Protein AF-A0A517P6G3-F1 (afdb_monomer)

Secondary structure (DSSP, 8-state):
----HHHHHHHTS-HHHHHHHHHHHHHHHHHHTTS-HHHHHHHHHHHHHPPPHHHHHHHHHHHHHHHHHHHHHHT-GGGGHHHHHHHHHHHHHHHH---HHHHHHHHTTPPPHHHHHHHHHHHHHHTTTTTTSPPP--SHHHHHHHHHHTT-

Sequence (152 aa):
MIPDSSVRVPQHTAEHVNARIAGEAGERVARLAMASPAVIDRRLDELDAEWDVERVLEANASTLALAGVVLGATVDKRWLFLPGAVTVFLLQHA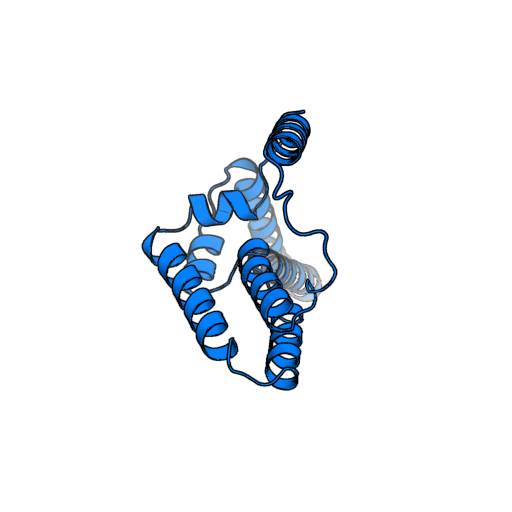VQGWRPPVTVLRRLGVRTVAEIDRERYALKALRGHFRGLPQAPTSPAARQAFAAAAQG

Solvent-accessible surface area (backbone atoms only — not comparable to full-atom values): 8665 Å² total; per-residue (Å²): 130,83,76,59,63,66,57,53,52,59,74,71,38,59,64,69,52,54,51,48,57,51,46,56,48,50,52,52,52,61,66,50,65,81,50,56,63,70,59,53,50,54,50,48,54,51,59,72,70,53,69,30,48,62,60,55,49,51,53,50,52,50,50,51,25,51,52,18,46,53,39,21,75,74,74,42,66,73,34,41,52,48,30,50,51,51,50,53,49,52,51,49,34,72,74,66,71,63,54,73,68,55,47,51,42,39,71,74,64,43,40,42,60,58,58,53,46,53,49,49,50,52,49,42,49,68,69,45,77,56,78,79,56,85,70,77,56,85,47,72,68,49,42,51,52,52,58,55,65,75,74,114

Mean predicted aligned error: 9.54 Å

Structure (mmCIF, N/CA/C/O backbone):
data_AF-A0A517P6G3-F1
#
_entry.id   AF-A0A517P6G3-F1
#
loop_
_atom_site.group_PDB
_atom_site.id
_atom_site.type_symbol
_atom_site.label_atom_id
_atom_site.label_alt_id
_atom_site.label_comp_id
_atom_site.label_asym_id
_atom_site.label_entity_id
_atom_site.label_seq_id
_atom_site.pdbx_PDB_ins_code
_atom_site.Cartn_x
_atom_site.Cartn_y
_atom_site.Cartn_z
_atom_site.occupancy
_atom_site.B_iso_or_equiv
_atom_site.auth_seq_id
_atom_site.auth_comp_id
_atom_site.auth_asym_id
_atom_site.auth_atom_id
_atom_site.pdbx_PDB_model_num
ATOM 1 N N . MET A 1 1 ? 5.112 20.380 8.641 1.00 47.88 1 MET A N 1
ATOM 2 C CA . MET A 1 1 ? 4.654 19.472 7.569 1.00 47.88 1 MET A CA 1
ATOM 3 C C . MET A 1 1 ? 5.058 18.063 7.965 1.00 47.88 1 MET A C 1
ATOM 5 O O . MET A 1 1 ? 6.244 17.837 8.171 1.00 47.88 1 MET A O 1
ATOM 9 N N . ILE A 1 2 ? 4.105 17.154 8.187 1.00 51.34 2 ILE A N 1
ATOM 10 C CA . ILE A 1 2 ? 4.440 15.738 8.401 1.00 51.34 2 ILE A CA 1
ATOM 11 C C . ILE A 1 2 ? 4.938 15.225 7.030 1.00 51.34 2 ILE A C 1
ATOM 13 O O . ILE A 1 2 ? 4.294 15.575 6.044 1.00 51.34 2 ILE A O 1
ATOM 17 N N . PRO A 1 3 ? 6.080 14.510 6.918 1.00 57.00 3 PRO A N 1
ATOM 18 C CA . PRO A 1 3 ? 6.644 14.123 5.614 1.00 57.00 3 PRO A CA 1
ATOM 19 C C . PRO A 1 3 ? 5.669 13.314 4.728 1.00 57.00 3 PRO A C 1
ATOM 21 O O . PRO A 1 3 ? 4.556 12.999 5.135 1.00 57.00 3 PRO A O 1
ATOM 24 N N . ASP A 1 4 ? 6.053 12.909 3.526 1.00 72.06 4 ASP A N 1
ATOM 25 C CA . ASP A 1 4 ? 5.222 11.944 2.799 1.00 72.06 4 ASP A CA 1
ATOM 26 C C . ASP A 1 4 ? 5.358 10.542 3.428 1.00 72.06 4 ASP A C 1
ATOM 28 O O . ASP A 1 4 ? 6.407 10.172 3.980 1.00 72.06 4 ASP A O 1
ATOM 32 N N . SER A 1 5 ? 4.290 9.754 3.404 1.00 69.75 5 SER A N 1
ATOM 33 C CA . SER A 1 5 ? 4.307 8.389 3.924 1.00 69.75 5 SER A CA 1
ATOM 34 C C . SER A 1 5 ? 5.279 7.487 3.168 1.00 69.75 5 SER A C 1
ATOM 36 O O . SER A 1 5 ? 5.907 6.622 3.789 1.00 69.75 5 SER A O 1
ATOM 38 N N . SER A 1 6 ? 5.491 7.757 1.877 1.00 72.88 6 SER A N 1
ATOM 39 C CA . SER A 1 6 ? 6.497 7.108 1.038 1.00 72.88 6 SER A CA 1
ATOM 40 C C . SE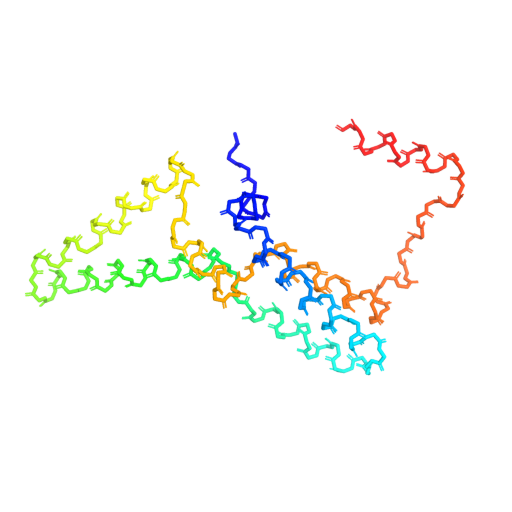R A 1 6 ? 7.916 7.240 1.579 1.00 72.88 6 SER A C 1
ATOM 42 O O . SER A 1 6 ? 8.739 6.362 1.332 1.00 72.88 6 SER A O 1
ATOM 44 N N . VAL A 1 7 ? 8.198 8.294 2.352 1.00 75.62 7 VAL A N 1
ATOM 45 C CA . VAL A 1 7 ? 9.505 8.538 2.971 1.00 75.62 7 VAL A CA 1
ATOM 46 C C . VAL A 1 7 ? 9.549 7.943 4.374 1.00 75.62 7 VAL A C 1
ATOM 48 O O . VAL A 1 7 ? 10.485 7.223 4.725 1.00 75.62 7 VAL A O 1
ATOM 51 N N . ARG A 1 8 ? 8.510 8.180 5.183 1.00 77.75 8 ARG A N 1
ATOM 52 C CA . ARG A 1 8 ? 8.506 7.724 6.581 1.00 77.75 8 ARG A CA 1
ATOM 53 C C . ARG A 1 8 ? 8.353 6.215 6.738 1.00 77.75 8 ARG A C 1
ATOM 55 O O . ARG A 1 8 ? 8.845 5.661 7.715 1.00 77.75 8 ARG A O 1
ATOM 62 N N . VAL A 1 9 ? 7.584 5.543 5.874 1.00 81.88 9 VAL A N 1
ATOM 63 C CA . VAL A 1 9 ? 7.332 4.096 6.024 1.00 81.88 9 VAL A CA 1
ATOM 64 C C . VAL A 1 9 ? 8.631 3.300 5.860 1.00 81.88 9 VAL A C 1
ATOM 66 O O . VAL A 1 9 ? 8.934 2.509 6.758 1.00 81.88 9 VAL A O 1
ATOM 69 N N . PRO A 1 10 ? 9.440 3.518 4.805 1.00 81.31 10 PRO A N 1
ATOM 70 C CA . PRO A 1 10 ? 10.731 2.850 4.685 1.00 81.31 10 PRO A CA 1
ATOM 71 C C . PRO A 1 10 ? 11.683 3.169 5.843 1.00 81.31 10 PRO A C 1
ATOM 73 O O . PRO A 1 10 ? 12.309 2.248 6.357 1.00 81.31 10 PRO A O 1
ATOM 76 N N . GLN A 1 11 ? 11.736 4.423 6.316 1.00 83.50 11 GLN A N 1
ATOM 77 C CA . GLN A 1 11 ? 12.612 4.847 7.426 1.00 83.50 11 GLN A CA 1
ATOM 78 C C . GLN A 1 11 ? 12.360 4.099 8.745 1.00 83.50 11 GLN A C 1
ATOM 80 O O . GLN A 1 11 ? 13.282 3.910 9.532 1.00 83.50 11 GLN A O 1
ATOM 85 N N . HIS A 1 12 ? 11.122 3.660 8.985 1.00 78.94 12 HIS A N 1
ATOM 86 C CA . HIS A 1 12 ? 10.740 2.902 10.182 1.00 78.94 12 HIS A CA 1
ATOM 87 C C . HIS A 1 12 ? 10.512 1.407 9.916 1.00 78.94 12 HIS A C 1
ATOM 89 O O . HIS A 1 12 ? 10.022 0.682 10.784 1.00 78.94 12 HIS A O 1
ATOM 95 N N . THR A 1 13 ? 10.855 0.930 8.721 1.00 83.88 13 THR A N 1
ATOM 96 C CA . THR A 1 13 ? 10.834 -0.490 8.369 1.00 83.88 13 THR A CA 1
ATOM 97 C C . THR A 1 13 ? 12.248 -1.052 8.502 1.00 83.88 13 THR A C 1
ATOM 99 O O . THR A 1 13 ? 13.216 -0.392 8.136 1.00 83.88 13 THR A O 1
ATOM 102 N N . ALA A 1 14 ? 12.386 -2.275 9.021 1.00 88.06 14 ALA A N 1
ATOM 103 C CA . ALA A 1 14 ? 13.694 -2.918 9.135 1.00 88.06 14 ALA A CA 1
ATOM 104 C C . ALA A 1 14 ? 14.372 -3.034 7.758 1.00 88.06 14 ALA A C 1
ATOM 106 O O . ALA A 1 14 ? 13.729 -3.414 6.778 1.00 88.06 14 ALA A O 1
ATOM 107 N N . GLU A 1 15 ? 15.673 -2.747 7.695 1.00 89.56 15 GLU A N 1
ATOM 108 C CA . GLU A 1 15 ? 16.413 -2.627 6.433 1.00 89.56 15 GLU A CA 1
ATOM 109 C C . GLU A 1 15 ? 16.298 -3.875 5.549 1.00 89.56 15 GLU A C 1
ATOM 111 O O . GLU A 1 15 ? 16.007 -3.757 4.363 1.00 89.56 15 GLU A O 1
ATOM 116 N N . HIS A 1 16 ? 16.394 -5.073 6.132 1.00 90.94 16 HIS A N 1
ATOM 117 C CA . HIS A 1 16 ? 16.231 -6.331 5.394 1.00 90.94 16 HIS A CA 1
ATOM 118 C C . HIS A 1 16 ? 14.845 -6.481 4.740 1.00 90.94 16 HIS A C 1
ATOM 120 O O . HIS A 1 16 ? 14.731 -7.080 3.674 1.00 90.94 16 HIS A O 1
ATOM 126 N N . VAL A 1 17 ? 13.784 -5.928 5.342 1.00 92.06 17 VAL A N 1
ATOM 127 C CA . VAL A 1 17 ? 12.432 -5.949 4.759 1.00 92.06 17 VAL A CA 1
ATOM 128 C C . VAL A 1 17 ? 12.366 -4.998 3.568 1.00 92.06 17 VAL A C 1
ATOM 130 O O . VAL A 1 17 ? 11.849 -5.382 2.522 1.00 92.06 17 VAL A O 1
ATOM 133 N N . ASN A 1 18 ? 12.925 -3.790 3.702 1.00 91.94 18 ASN A N 1
ATOM 134 C CA . ASN A 1 18 ? 13.014 -2.834 2.595 1.00 91.94 18 ASN A CA 1
ATOM 135 C C . ASN A 1 18 ? 13.837 -3.407 1.433 1.00 91.94 18 ASN A C 1
ATOM 137 O O . ASN A 1 18 ? 13.401 -3.350 0.285 1.00 91.94 18 ASN A O 1
ATOM 141 N N . ALA A 1 19 ? 14.994 -4.001 1.735 1.00 92.19 19 ALA A N 1
ATOM 142 C CA . ALA A 1 19 ? 15.877 -4.616 0.752 1.00 92.19 19 ALA A CA 1
ATOM 143 C C . ALA A 1 19 ? 15.191 -5.775 0.021 1.00 92.19 19 ALA A C 1
ATOM 145 O O . ALA A 1 19 ? 15.267 -5.851 -1.201 1.00 92.19 19 ALA A O 1
ATOM 146 N N . ARG A 1 20 ? 14.458 -6.630 0.745 1.00 95.44 20 ARG A N 1
ATOM 147 C CA . ARG A 1 20 ? 13.667 -7.711 0.147 1.00 95.44 20 ARG A CA 1
ATOM 148 C C . ARG A 1 20 ? 12.602 -7.172 -0.811 1.00 95.44 20 ARG A C 1
ATOM 150 O O . ARG A 1 20 ? 12.566 -7.596 -1.958 1.00 95.44 20 ARG A O 1
ATOM 157 N N . ILE A 1 21 ? 11.783 -6.210 -0.374 1.00 93.88 21 ILE A N 1
ATOM 158 C CA . ILE A 1 21 ? 10.726 -5.612 -1.215 1.00 93.88 21 ILE A CA 1
ATOM 159 C C . ILE A 1 21 ? 11.328 -4.993 -2.486 1.00 93.88 21 ILE A C 1
ATOM 161 O O . ILE A 1 21 ? 10.811 -5.195 -3.588 1.00 93.88 21 ILE A O 1
ATOM 165 N N . ALA A 1 22 ? 12.431 -4.255 -2.341 1.00 93.25 22 ALA A N 1
ATOM 166 C CA . ALA A 1 22 ? 13.125 -3.635 -3.463 1.00 93.25 22 ALA A CA 1
ATOM 167 C C . ALA A 1 22 ? 13.749 -4.674 -4.409 1.00 93.25 22 ALA A C 1
ATOM 169 O O . ALA A 1 22 ? 13.628 -4.534 -5.626 1.00 93.25 22 ALA A O 1
ATOM 170 N N . GLY A 1 23 ? 14.374 -5.721 -3.864 1.00 94.38 23 GLY A N 1
ATOM 171 C CA . GLY A 1 23 ? 14.972 -6.817 -4.624 1.00 94.38 23 GLY A CA 1
ATOM 172 C C . GLY A 1 23 ? 13.935 -7.570 -5.449 1.00 94.38 23 GLY A C 1
ATOM 173 O O . GLY A 1 23 ? 14.088 -7.692 -6.660 1.00 94.38 23 GLY A O 1
ATOM 174 N N . GLU A 1 24 ? 12.822 -7.968 -4.833 1.00 95.12 24 GLU A N 1
ATOM 175 C CA . GLU A 1 24 ? 11.723 -8.647 -5.524 1.00 95.12 24 GLU A CA 1
ATOM 176 C C . GLU A 1 24 ? 11.133 -7.796 -6.663 1.00 95.12 24 GLU A C 1
ATOM 178 O O . GLU A 1 24 ? 10.803 -8.318 -7.731 1.00 95.12 24 GLU A O 1
ATOM 183 N N . ALA A 1 25 ? 11.007 -6.479 -6.457 1.00 93.69 25 ALA A N 1
ATOM 184 C CA . ALA A 1 25 ? 10.563 -5.555 -7.499 1.00 93.69 25 ALA A CA 1
ATOM 185 C C . ALA A 1 25 ? 11.581 -5.461 -8.644 1.00 93.69 25 ALA A C 1
ATOM 187 O O . ALA A 1 25 ? 11.202 -5.538 -9.812 1.00 93.69 25 ALA A O 1
ATOM 188 N N . GLY A 1 26 ? 12.873 -5.359 -8.320 1.00 94.88 26 GLY A N 1
ATOM 189 C CA . GLY A 1 26 ? 13.954 -5.350 -9.304 1.00 94.88 26 GLY A CA 1
ATOM 190 C C . GLY A 1 26 ? 13.999 -6.630 -10.137 1.00 94.88 26 GLY A C 1
ATOM 191 O O . GLY A 1 26 ? 14.074 -6.567 -11.362 1.00 94.88 26 GLY A O 1
ATOM 192 N N . GLU A 1 27 ? 13.867 -7.793 -9.501 1.00 95.25 27 GLU A N 1
ATOM 193 C CA . GLU A 1 27 ? 13.811 -9.081 -10.192 1.00 95.25 27 GLU A CA 1
ATOM 194 C C . GLU A 1 27 ? 12.589 -9.200 -11.110 1.00 95.25 27 GLU A C 1
ATOM 196 O O . GLU A 1 27 ? 12.709 -9.703 -12.229 1.00 95.25 27 GLU A O 1
ATOM 201 N N . ARG A 1 28 ? 11.410 -8.725 -10.676 1.00 94.81 28 ARG A N 1
ATOM 202 C CA . ARG A 1 28 ? 10.209 -8.678 -11.529 1.00 94.81 28 ARG A CA 1
ATOM 203 C C . ARG A 1 28 ? 10.448 -7.829 -12.774 1.00 94.81 28 ARG A C 1
ATOM 205 O O . ARG A 1 28 ? 10.171 -8.295 -13.877 1.00 94.81 28 ARG A O 1
ATOM 212 N N . VAL A 1 29 ? 10.994 -6.624 -12.607 1.00 95.12 29 VAL A N 1
ATOM 213 C CA . VAL A 1 29 ? 11.325 -5.727 -13.726 1.00 95.12 29 VAL A CA 1
ATOM 214 C C . VAL A 1 29 ? 12.345 -6.379 -14.660 1.00 95.12 29 VAL A C 1
ATOM 216 O O .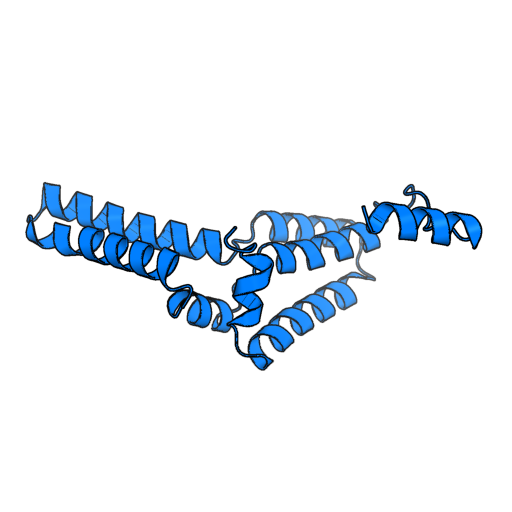 VAL A 1 29 ? 12.140 -6.381 -15.871 1.00 95.12 29 VAL A O 1
ATOM 219 N N . ALA A 1 30 ? 13.403 -6.988 -14.118 1.00 92.94 30 ALA A N 1
ATOM 220 C CA . ALA A 1 30 ? 14.432 -7.662 -14.908 1.00 92.94 30 ALA A CA 1
ATOM 221 C C . ALA A 1 30 ? 13.859 -8.825 -15.734 1.00 92.94 30 ALA A C 1
ATOM 223 O O . ALA A 1 30 ? 14.156 -8.940 -16.922 1.00 92.94 30 ALA A O 1
ATOM 224 N N . ARG A 1 31 ? 12.977 -9.648 -15.146 1.00 92.94 31 ARG A N 1
ATOM 225 C CA . ARG A 1 31 ? 12.280 -10.725 -15.874 1.00 92.94 31 ARG A CA 1
ATOM 226 C C . ARG A 1 31 ? 11.387 -10.194 -16.995 1.00 92.94 31 ARG A C 1
ATOM 228 O O . ARG A 1 31 ? 11.265 -10.839 -18.032 1.00 92.94 31 ARG A O 1
ATOM 235 N N . LEU A 1 32 ? 10.769 -9.032 -16.797 1.00 92.62 32 LEU A N 1
ATOM 236 C CA . LEU A 1 32 ? 9.863 -8.420 -17.769 1.00 92.62 32 LEU A CA 1
ATOM 237 C C . LEU A 1 32 ? 10.575 -7.590 -18.846 1.00 92.62 32 LEU A C 1
ATOM 239 O O . LEU A 1 32 ? 9.941 -7.227 -19.832 1.00 92.62 32 LEU A O 1
ATOM 243 N N . ALA A 1 33 ? 11.881 -7.339 -18.719 1.00 90.12 33 ALA A N 1
ATOM 244 C CA . ALA A 1 33 ? 12.648 -6.557 -19.691 1.00 90.12 33 ALA A CA 1
ATOM 245 C C . ALA A 1 33 ? 12.665 -7.170 -21.102 1.00 90.12 33 ALA A C 1
ATOM 247 O O . ALA A 1 33 ? 12.705 -6.437 -22.086 1.00 90.12 33 ALA A O 1
ATOM 248 N N . MET A 1 34 ? 12.597 -8.501 -21.196 1.00 87.44 34 MET A N 1
ATOM 249 C CA . MET A 1 34 ? 12.542 -9.245 -22.463 1.00 87.44 34 MET A CA 1
ATOM 250 C C . MET A 1 34 ? 11.130 -9.756 -22.791 1.00 87.44 34 MET A C 1
ATOM 252 O O . MET A 1 34 ? 10.952 -10.527 -23.734 1.00 87.44 34 MET A O 1
ATOM 256 N N . ALA A 1 35 ? 10.123 -9.376 -22.000 1.00 89.25 35 ALA A N 1
ATOM 257 C CA . ALA A 1 35 ? 8.753 -9.822 -22.202 1.00 89.25 35 ALA A CA 1
ATOM 258 C C . ALA A 1 35 ? 8.061 -9.031 -23.322 1.00 89.25 35 ALA A C 1
ATOM 260 O O . ALA A 1 35 ? 8.445 -7.915 -23.672 1.00 89.25 35 ALA A O 1
ATOM 261 N N . SER A 1 36 ? 6.998 -9.612 -23.883 1.00 89.62 36 SER A N 1
ATOM 262 C CA . SER A 1 36 ? 6.175 -8.909 -24.867 1.00 89.62 36 SER A CA 1
ATOM 263 C C . SER A 1 36 ? 5.429 -7.722 -24.227 1.00 89.62 36 SER A C 1
ATOM 265 O O . SER A 1 36 ? 5.094 -7.778 -23.038 1.00 89.62 36 SER A O 1
ATOM 267 N N . PRO A 1 37 ? 5.090 -6.671 -25.003 1.00 89.19 37 PRO A N 1
ATOM 268 C CA . PRO A 1 37 ? 4.346 -5.518 -24.491 1.00 89.19 37 PRO A CA 1
ATOM 269 C C . PRO A 1 37 ? 3.030 -5.886 -23.791 1.00 89.19 37 PRO A C 1
ATOM 271 O O . PRO A 1 37 ? 2.698 -5.288 -22.776 1.00 89.19 37 PRO A O 1
ATOM 274 N N . ALA A 1 38 ? 2.326 -6.917 -24.271 1.00 91.69 38 ALA A N 1
ATOM 275 C CA . ALA A 1 38 ? 1.078 -7.383 -23.665 1.00 91.69 38 ALA A CA 1
ATOM 276 C C . ALA A 1 38 ? 1.266 -7.920 -22.233 1.00 91.69 38 ALA A C 1
ATOM 278 O O . ALA A 1 38 ? 0.396 -7.753 -21.383 1.00 91.69 38 ALA A O 1
ATOM 279 N N . VAL A 1 39 ? 2.411 -8.549 -21.942 1.00 94.00 39 VAL A N 1
ATOM 280 C CA . VAL A 1 39 ? 2.725 -9.030 -20.587 1.00 94.00 39 VAL A CA 1
ATOM 281 C C . VAL A 1 39 ? 3.037 -7.855 -19.660 1.00 94.00 39 VAL A C 1
ATOM 283 O O . VAL A 1 39 ? 2.630 -7.874 -18.500 1.00 94.00 39 VAL A O 1
ATOM 286 N N . ILE A 1 40 ? 3.727 -6.832 -20.173 1.00 93.19 40 ILE A N 1
ATOM 287 C CA . ILE A 1 40 ? 3.992 -5.596 -19.428 1.00 93.19 40 ILE A CA 1
ATOM 288 C C . ILE A 1 40 ? 2.676 -4.878 -19.111 1.00 93.19 40 ILE A C 1
ATOM 290 O O . ILE A 1 40 ? 2.488 -4.449 -17.977 1.00 93.19 40 ILE A O 1
ATOM 294 N N . ASP A 1 41 ? 1.756 -4.801 -20.072 1.00 93.81 41 ASP A N 1
ATOM 295 C CA . ASP A 1 41 ? 0.450 -4.158 -19.890 1.00 93.81 41 ASP A CA 1
ATOM 296 C C . ASP A 1 41 ? -0.380 -4.850 -18.813 1.00 93.81 41 ASP A C 1
ATOM 298 O O . ASP A 1 41 ? -0.819 -4.194 -17.874 1.00 93.81 41 ASP A O 1
ATOM 302 N N . ARG A 1 42 ? -0.457 -6.184 -18.842 1.00 95.69 42 ARG A N 1
ATOM 303 C CA . ARG A 1 42 ? -1.114 -6.940 -17.769 1.00 95.69 42 ARG A CA 1
ATOM 304 C C . ARG A 1 42 ? -0.504 -6.650 -16.395 1.00 95.69 42 ARG A C 1
ATOM 306 O O . ARG A 1 42 ? -1.228 -6.528 -15.414 1.00 95.69 42 ARG A O 1
ATOM 313 N N . ARG A 1 43 ? 0.825 -6.532 -16.303 1.00 96.06 43 ARG A N 1
ATOM 314 C CA . ARG A 1 43 ? 1.477 -6.207 -15.028 1.00 96.06 43 ARG A CA 1
ATOM 315 C C . ARG A 1 43 ? 1.173 -4.778 -14.575 1.00 96.06 43 ARG A C 1
ATOM 317 O O . ARG A 1 43 ? 1.066 -4.540 -13.377 1.00 96.06 43 ARG A O 1
ATOM 324 N N . LEU A 1 44 ? 1.047 -3.828 -15.498 1.00 95.69 44 LEU A N 1
ATOM 325 C CA . LEU A 1 44 ? 0.620 -2.469 -15.164 1.00 95.69 44 LEU A CA 1
ATOM 326 C C . LEU A 1 44 ? -0.804 -2.470 -14.593 1.00 95.69 44 LEU A C 1
ATOM 328 O O . LEU A 1 44 ? -1.017 -1.844 -13.560 1.00 95.69 44 LEU A O 1
ATOM 332 N N . ASP A 1 45 ? -1.717 -3.250 -15.176 1.00 96.81 45 ASP A N 1
ATOM 333 C CA . ASP A 1 45 ? -3.080 -3.408 -14.650 1.00 96.81 45 ASP A CA 1
ATOM 334 C C . ASP A 1 45 ? -3.076 -4.032 -13.239 1.00 96.81 45 ASP A C 1
ATOM 336 O O . ASP A 1 45 ? -3.797 -3.584 -12.347 1.00 96.81 45 ASP A O 1
ATOM 340 N N . GLU A 1 46 ? -2.216 -5.029 -12.993 1.00 96.44 46 GLU A N 1
ATOM 341 C CA . GLU A 1 46 ? -2.021 -5.601 -11.652 1.00 96.44 46 GLU A CA 1
ATOM 342 C C . GLU A 1 46 ? -1.514 -4.558 -10.642 1.00 96.44 46 GLU A C 1
ATOM 344 O O . GLU A 1 46 ? -1.969 -4.544 -9.501 1.00 96.44 46 GLU A O 1
ATOM 349 N N . LEU A 1 47 ? -0.585 -3.681 -11.045 1.00 95.88 47 LEU A N 1
ATOM 350 C CA . LEU A 1 47 ? -0.065 -2.606 -10.190 1.00 95.88 47 LEU A CA 1
ATOM 351 C C . LEU A 1 47 ? -1.123 -1.535 -9.894 1.00 95.88 47 LEU A C 1
ATOM 353 O O . LEU A 1 47 ? -1.076 -0.915 -8.833 1.00 95.88 47 LEU A O 1
ATOM 357 N N . ASP A 1 48 ? -2.060 -1.299 -10.812 1.00 93.75 48 ASP A N 1
ATOM 358 C CA . ASP A 1 48 ? -3.169 -0.358 -10.618 1.00 93.75 48 ASP A CA 1
ATOM 359 C C . ASP A 1 48 ? -4.240 -0.918 -9.667 1.00 93.75 48 ASP A C 1
ATOM 361 O O . ASP A 1 48 ? -4.882 -0.162 -8.934 1.00 93.75 48 ASP A O 1
ATOM 365 N N . ALA A 1 49 ? -4.389 -2.244 -9.625 1.00 94.19 49 ALA A N 1
ATOM 366 C CA . ALA A 1 49 ? -5.242 -2.939 -8.665 1.00 94.19 49 ALA A CA 1
ATOM 367 C C . ALA A 1 49 ? -4.569 -3.182 -7.302 1.00 94.19 49 ALA A C 1
ATOM 369 O O . ALA A 1 49 ? -5.248 -3.564 -6.346 1.00 94.19 49 ALA A O 1
ATOM 370 N N . GLU A 1 50 ? -3.254 -2.989 -7.191 1.00 94.88 50 GLU A N 1
ATOM 371 C CA . GLU A 1 50 ? -2.514 -3.262 -5.965 1.00 94.88 50 GLU A CA 1
ATOM 372 C C . GLU A 1 50 ? -2.816 -2.238 -4.868 1.00 94.88 50 GLU A C 1
ATOM 374 O O . GLU A 1 50 ? -2.867 -1.029 -5.094 1.00 94.88 50 GLU A O 1
ATOM 379 N N . TRP A 1 51 ? -3.009 -2.732 -3.646 1.00 93.88 51 TRP A N 1
ATOM 380 C CA . TRP A 1 51 ? -3.261 -1.880 -2.494 1.00 93.88 51 TRP A CA 1
ATOM 381 C C . TRP A 1 51 ? -1.952 -1.538 -1.800 1.00 93.88 51 TRP A C 1
ATOM 383 O O . TRP A 1 51 ? -1.209 -2.422 -1.367 1.00 93.88 51 TRP A O 1
ATOM 393 N N . ASP A 1 52 ? -1.698 -0.244 -1.651 1.00 93.19 52 ASP A N 1
ATOM 394 C CA . ASP A 1 52 ? -0.598 0.237 -0.837 1.00 93.19 52 ASP A CA 1
ATOM 395 C C . ASP A 1 52 ? -0.905 0.111 0.665 1.00 93.19 52 ASP A C 1
ATOM 397 O O . ASP A 1 52 ? -2.043 -0.069 1.113 1.00 93.19 52 ASP A O 1
ATOM 401 N N . VAL A 1 53 ? 0.156 0.219 1.459 1.00 90.25 53 VAL A N 1
ATOM 402 C CA . VAL A 1 53 ? 0.113 0.060 2.913 1.00 90.25 53 VAL A CA 1
ATOM 403 C C . VAL A 1 53 ? -0.833 1.027 3.626 1.00 90.25 53 VAL A C 1
ATOM 405 O O . VAL A 1 53 ? -1.352 0.677 4.685 1.00 90.25 53 VAL A O 1
ATOM 408 N N . GLU A 1 54 ? -1.076 2.216 3.076 1.00 87.31 54 GLU A N 1
ATOM 409 C CA . GLU A 1 54 ? -1.977 3.196 3.682 1.00 87.31 54 GLU A CA 1
ATOM 410 C C . GLU A 1 54 ? -3.424 2.817 3.415 1.00 87.31 54 GLU A C 1
ATOM 412 O O . GLU A 1 54 ? -4.203 2.706 4.360 1.00 87.31 54 GLU A O 1
ATOM 417 N N . ARG A 1 55 ? -3.751 2.474 2.163 1.00 88.62 55 ARG A N 1
ATOM 418 C CA . ARG A 1 55 ? -5.089 1.983 1.800 1.00 88.62 55 ARG A CA 1
ATOM 419 C C . ARG A 1 55 ? -5.484 0.741 2.592 1.00 88.62 55 ARG A C 1
ATOM 421 O O . ARG A 1 55 ? -6.609 0.669 3.085 1.00 88.62 55 ARG A O 1
ATOM 428 N N . VAL A 1 56 ? -4.572 -0.222 2.763 1.00 89.62 56 VAL A N 1
ATOM 429 C CA . VAL A 1 56 ? -4.827 -1.421 3.587 1.00 89.62 56 VAL A CA 1
ATOM 430 C C . VAL A 1 56 ? -5.095 -1.046 5.046 1.00 89.62 56 VAL A C 1
ATOM 432 O O . VAL A 1 56 ? -6.002 -1.596 5.672 1.00 89.62 56 VAL A O 1
ATOM 435 N N . LEU A 1 57 ? -4.314 -0.120 5.606 1.00 88.19 57 LEU A N 1
ATOM 436 C CA . LEU A 1 57 ? -4.465 0.302 6.996 1.00 88.19 57 LEU A CA 1
ATOM 437 C C . LEU A 1 57 ? -5.797 1.027 7.224 1.00 88.19 57 LEU A C 1
ATOM 439 O O . LEU A 1 57 ? -6.533 0.680 8.149 1.00 88.19 57 LEU A O 1
ATOM 443 N N . GLU A 1 58 ? -6.115 2.003 6.377 1.00 88.69 58 GLU A N 1
ATOM 444 C CA . GLU A 1 58 ? -7.321 2.824 6.487 1.00 88.69 58 GLU A CA 1
ATOM 445 C C . GLU A 1 58 ? -8.592 2.006 6.277 1.00 88.69 58 GLU A C 1
ATOM 447 O O . GLU A 1 58 ? -9.534 2.124 7.065 1.00 88.69 58 GLU A O 1
ATOM 452 N N . ALA A 1 59 ? -8.617 1.133 5.266 1.00 91.19 59 ALA A N 1
ATOM 453 C CA . ALA A 1 59 ? -9.770 0.285 4.990 1.00 91.19 59 ALA A CA 1
ATOM 454 C C . ALA A 1 59 ? -10.068 -0.663 6.160 1.00 91.19 59 ALA A C 1
ATOM 456 O O . ALA A 1 59 ? -11.221 -0.786 6.582 1.00 91.19 59 ALA A O 1
ATOM 457 N N . ASN A 1 60 ? -9.038 -1.292 6.733 1.00 89.62 60 ASN A N 1
ATOM 458 C CA . ASN A 1 60 ? -9.202 -2.198 7.870 1.00 89.62 60 ASN A CA 1
ATOM 459 C C . ASN A 1 60 ? -9.630 -1.455 9.139 1.00 89.62 60 ASN A C 1
ATOM 461 O O . ASN A 1 60 ? -10.545 -1.902 9.831 1.00 89.62 60 ASN A O 1
ATOM 465 N N . ALA A 1 61 ? -9.019 -0.304 9.429 1.00 89.81 61 ALA A N 1
ATOM 466 C CA . ALA A 1 61 ? -9.408 0.514 10.572 1.00 89.81 61 ALA A CA 1
ATOM 467 C C . ALA A 1 61 ? -10.863 0.994 10.446 1.00 89.81 61 ALA A C 1
ATOM 469 O O . ALA A 1 61 ? -11.643 0.863 11.390 1.00 89.81 61 ALA A O 1
ATOM 470 N N . SER A 1 62 ? -11.252 1.466 9.259 1.00 92.06 62 SER A N 1
ATOM 471 C CA . SER A 1 62 ? -12.616 1.921 8.970 1.00 92.06 62 SER A CA 1
ATOM 472 C C . SER A 1 62 ? -13.625 0.781 9.073 1.00 92.06 62 SER A C 1
ATOM 474 O O . SER A 1 62 ? -14.693 0.959 9.653 1.00 92.06 62 SER A O 1
ATOM 476 N N . THR A 1 63 ? -13.276 -0.411 8.581 1.00 93.88 63 THR A N 1
ATOM 477 C CA . THR A 1 63 ? -14.128 -1.606 8.673 1.00 93.88 63 THR A CA 1
ATOM 478 C C . THR A 1 63 ? -14.360 -2.013 10.126 1.00 93.88 63 THR A C 1
ATOM 480 O O . THR A 1 63 ? -15.502 -2.232 10.522 1.00 93.88 63 THR A O 1
ATOM 483 N N . LEU A 1 64 ? -13.304 -2.066 10.946 1.00 93.06 64 LEU A N 1
ATOM 484 C CA . LEU A 1 64 ? -13.413 -2.407 12.369 1.00 93.06 64 LEU A CA 1
ATOM 485 C C . LEU A 1 64 ? -14.226 -1.368 13.146 1.00 93.06 64 LEU A C 1
ATOM 487 O O . LEU A 1 64 ? -15.081 -1.731 13.956 1.00 93.06 64 LEU A O 1
ATOM 491 N N . ALA A 1 65 ? -13.987 -0.082 12.883 1.00 93.88 65 ALA A N 1
ATOM 492 C CA . ALA A 1 65 ? -14.748 0.994 13.500 1.00 93.88 65 ALA A CA 1
ATOM 493 C C . ALA A 1 65 ? -16.233 0.910 13.118 1.00 93.88 65 ALA A C 1
ATOM 495 O O . ALA A 1 65 ? -17.091 0.910 14.000 1.00 93.88 65 ALA A O 1
ATOM 496 N N . LEU A 1 66 ? -16.545 0.766 11.827 1.00 95.19 66 LEU A N 1
ATOM 497 C CA . LEU A 1 66 ? -17.922 0.674 11.347 1.00 95.19 66 LEU A CA 1
ATOM 498 C C . LEU A 1 66 ? -18.637 -0.563 11.901 1.00 95.19 66 LEU A C 1
ATOM 500 O O . LEU A 1 66 ? -19.763 -0.448 12.382 1.00 95.19 66 LEU A O 1
ATOM 504 N N . ALA A 1 67 ? -17.977 -1.724 11.903 1.00 95.44 67 ALA A N 1
ATOM 505 C CA . ALA A 1 67 ? -18.522 -2.945 12.489 1.00 95.44 67 ALA A CA 1
ATOM 506 C C . ALA A 1 67 ? -18.858 -2.749 13.974 1.00 95.44 67 ALA A C 1
ATOM 508 O O . ALA A 1 67 ? -19.950 -3.103 14.416 1.00 95.44 67 ALA A O 1
ATOM 509 N N . GLY A 1 68 ? -17.962 -2.121 14.739 1.00 95.50 68 GLY A N 1
ATOM 510 C CA . GLY A 1 68 ? -18.213 -1.833 16.147 1.00 95.50 68 GLY A CA 1
ATOM 511 C C . GLY A 1 68 ? -19.322 -0.801 16.380 1.00 95.50 68 GLY A C 1
ATOM 512 O O . GLY A 1 68 ? -20.077 -0.938 17.339 1.00 95.50 68 GLY A O 1
ATOM 513 N N . VAL A 1 69 ? -19.495 0.181 15.488 1.00 96.62 69 VAL A N 1
ATOM 514 C CA . VAL A 1 69 ? -20.647 1.103 15.526 1.00 96.62 69 VAL A CA 1
ATOM 515 C C . VAL A 1 69 ? -21.955 0.356 15.270 1.00 96.62 69 VAL A C 1
ATOM 517 O O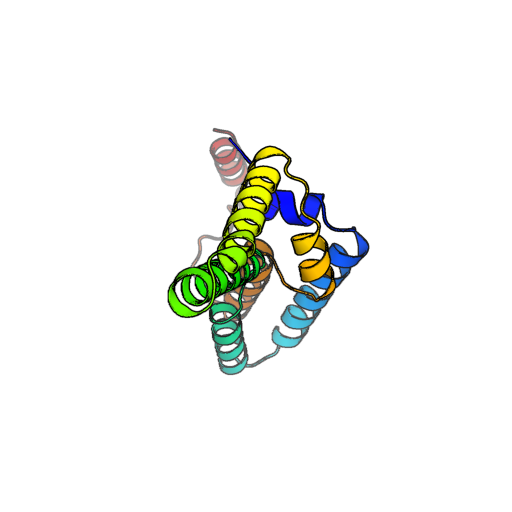 . VAL A 1 69 ? -22.902 0.513 16.040 1.00 96.62 69 VAL A O 1
ATOM 520 N N . VAL A 1 70 ? -22.011 -0.486 14.233 1.00 96.88 70 VAL A N 1
ATOM 521 C CA . VAL A 1 70 ? -23.209 -1.275 13.901 1.00 96.88 70 VAL A CA 1
ATOM 522 C C . VAL A 1 70 ? -23.574 -2.205 15.056 1.00 96.88 70 VAL A C 1
ATOM 524 O O . VAL A 1 70 ? -24.726 -2.216 15.487 1.00 96.88 70 VAL A O 1
ATOM 527 N N . LEU A 1 71 ? -22.604 -2.932 15.615 1.00 95.81 71 LEU A N 1
ATOM 528 C CA . LEU A 1 71 ? -22.820 -3.799 16.778 1.00 95.81 71 LEU A CA 1
ATOM 529 C C . LEU A 1 71 ? -23.204 -2.995 18.032 1.00 95.81 71 LEU A C 1
ATOM 531 O O . LEU A 1 71 ? -24.059 -3.425 18.803 1.00 95.81 71 LEU A O 1
ATOM 535 N N . GLY A 1 72 ? -22.637 -1.798 18.200 1.00 96.62 72 GLY A N 1
ATOM 536 C CA . GLY A 1 72 ? -22.979 -0.851 19.264 1.00 96.62 72 GLY A CA 1
ATOM 537 C C . GLY A 1 72 ? -24.429 -0.388 19.220 1.00 96.62 72 GLY A C 1
ATOM 538 O O . GLY A 1 72 ? -25.065 -0.230 20.263 1.00 96.62 72 GLY A O 1
ATOM 539 N N . ALA A 1 73 ? -24.949 -0.187 18.010 1.00 96.19 73 ALA A N 1
ATOM 540 C CA . ALA A 1 73 ? -26.310 0.274 17.778 1.00 96.19 73 ALA A CA 1
ATOM 541 C C . ALA A 1 73 ? -27.346 -0.862 17.790 1.00 96.19 73 ALA A C 1
ATOM 543 O O . ALA A 1 73 ? -28.486 -0.630 18.182 1.00 96.19 73 ALA A O 1
ATOM 544 N N . THR A 1 74 ? -26.968 -2.068 17.353 1.00 96.81 74 THR A N 1
ATOM 545 C CA . THR A 1 74 ? -27.908 -3.184 17.123 1.00 96.81 74 THR A CA 1
ATOM 546 C C . THR A 1 74 ? -27.867 -4.278 18.186 1.00 96.81 74 THR A C 1
ATOM 548 O O . THR A 1 74 ? -28.873 -4.958 18.373 1.00 96.81 74 THR A O 1
ATOM 551 N N . VAL A 1 75 ? -26.738 -4.459 18.881 1.00 96.12 75 VAL A N 1
ATOM 552 C CA . VAL A 1 75 ? -26.534 -5.560 19.836 1.00 96.12 75 VAL A CA 1
ATOM 553 C C . VAL A 1 75 ? -26.383 -5.038 21.264 1.00 96.12 75 VAL A C 1
ATOM 555 O O . VAL A 1 75 ? -27.227 -5.319 22.107 1.00 96.12 75 VAL A O 1
ATOM 558 N N . ASP A 1 76 ? -25.317 -4.285 21.555 1.00 95.25 76 ASP A N 1
ATOM 559 C CA . ASP A 1 76 ? -25.038 -3.760 22.902 1.00 95.25 76 ASP A CA 1
ATOM 560 C C . ASP A 1 76 ? -24.093 -2.550 22.833 1.00 95.25 76 ASP A C 1
ATOM 562 O O . ASP A 1 76 ? -23.075 -2.583 22.141 1.00 95.25 76 ASP A O 1
ATOM 566 N N . LYS A 1 77 ? -24.366 -1.499 23.616 1.00 93.69 77 LYS A N 1
ATOM 567 C CA . LYS A 1 77 ? -23.553 -0.268 23.667 1.00 93.69 77 LYS A CA 1
ATOM 568 C C . LYS A 1 77 ? -22.079 -0.509 24.016 1.00 93.69 77 LYS A C 1
ATOM 570 O O . LYS A 1 77 ? -21.238 0.311 23.659 1.00 93.69 77 LYS A O 1
ATOM 575 N N . ARG A 1 78 ? -21.735 -1.617 24.677 1.00 95.00 78 ARG A N 1
ATOM 576 C CA . ARG A 1 78 ? -20.350 -2.023 24.976 1.00 95.00 78 ARG A CA 1
ATOM 577 C C . ARG A 1 78 ? -19.502 -2.191 23.715 1.00 95.00 78 ARG A C 1
ATOM 579 O O . ARG A 1 78 ? -18.298 -1.959 23.771 1.00 95.00 78 ARG A O 1
ATOM 586 N N . TRP A 1 79 ? -20.109 -2.507 22.569 1.00 94.38 79 TRP A N 1
ATOM 587 C CA . TRP A 1 79 ? -19.398 -2.598 21.290 1.00 94.38 79 TRP A CA 1
ATOM 588 C C . TRP A 1 79 ? -18.852 -1.254 20.795 1.00 94.38 79 TRP A C 1
ATOM 590 O O . TRP A 1 79 ? -17.900 -1.254 20.018 1.00 94.38 79 TRP A O 1
ATOM 600 N N . LEU A 1 80 ? -19.349 -0.118 21.308 1.00 93.38 80 LEU A N 1
ATOM 601 C CA . LEU A 1 80 ? -18.784 1.209 21.027 1.00 93.38 80 LEU A CA 1
ATOM 602 C C . LEU A 1 80 ? -17.362 1.390 21.581 1.00 93.38 80 LEU A C 1
ATOM 604 O O . LEU A 1 80 ? -16.652 2.301 21.154 1.00 93.38 80 LEU A O 1
ATOM 608 N N . PHE A 1 81 ? -16.904 0.499 22.467 1.00 95.38 81 PHE A N 1
ATOM 609 C CA . PHE A 1 81 ? -15.501 0.456 22.865 1.00 95.38 81 PHE A CA 1
ATOM 610 C C . PHE A 1 81 ? -14.573 0.202 21.667 1.00 95.38 81 PHE A C 1
ATOM 612 O O . PHE A 1 81 ? -13.506 0.801 21.597 1.00 95.38 81 PHE A O 1
ATOM 619 N N . LEU A 1 82 ? -14.981 -0.626 20.696 1.00 93.38 82 LEU A N 1
ATOM 620 C CA . LEU A 1 82 ? -14.165 -0.949 19.521 1.00 93.38 82 LEU A CA 1
ATOM 621 C C . LEU A 1 82 ? -13.858 0.280 18.637 1.00 93.38 82 LEU A C 1
ATOM 623 O O . LEU A 1 82 ? -12.677 0.569 18.443 1.00 93.38 82 LEU A O 1
ATOM 627 N N . PRO A 1 83 ? -14.844 1.050 18.127 1.00 93.44 83 PRO A N 1
ATOM 628 C CA . PRO A 1 83 ? -14.564 2.263 17.362 1.00 93.44 83 PRO A CA 1
ATOM 629 C C . PRO A 1 83 ? -13.862 3.328 18.213 1.00 93.44 83 PRO A C 1
ATOM 631 O O . PRO A 1 83 ? -13.002 4.041 17.696 1.00 93.44 83 PRO A O 1
ATOM 634 N N . GLY A 1 84 ? -14.150 3.404 19.519 1.00 93.81 84 GLY A N 1
ATOM 635 C CA . GLY A 1 84 ? -13.418 4.277 20.441 1.00 93.81 84 GLY A CA 1
ATOM 636 C C . GLY A 1 84 ? -11.927 3.927 20.513 1.00 93.81 84 GLY A C 1
ATOM 637 O O . GLY A 1 84 ? -11.073 4.791 20.338 1.00 93.81 84 GLY A O 1
ATOM 638 N N . ALA A 1 85 ? -11.594 2.648 20.681 1.00 92.69 85 ALA A N 1
ATOM 639 C CA . ALA A 1 85 ? -10.212 2.180 20.713 1.00 92.69 85 ALA A CA 1
ATOM 640 C C . ALA A 1 85 ? -9.496 2.407 19.371 1.00 92.69 85 ALA A C 1
ATOM 642 O O . ALA A 1 85 ? -8.371 2.902 19.358 1.00 92.69 85 ALA A O 1
ATOM 643 N N . VAL A 1 86 ? -10.153 2.109 18.243 1.00 91.25 86 VAL A N 1
ATOM 644 C CA . VAL A 1 86 ? -9.591 2.333 16.898 1.00 91.25 86 VAL A CA 1
ATOM 645 C C . VAL A 1 86 ? -9.296 3.816 16.659 1.00 91.25 86 VAL A C 1
ATOM 647 O O . VAL A 1 86 ? -8.218 4.154 16.180 1.00 91.25 86 VAL A O 1
ATOM 650 N N . THR A 1 87 ? -10.212 4.717 17.016 1.00 90.12 87 THR A N 1
ATOM 651 C CA . THR A 1 87 ? -10.018 6.165 16.819 1.00 90.12 87 THR A CA 1
ATOM 652 C C . THR A 1 87 ? -8.925 6.738 17.721 1.00 90.12 87 THR A C 1
ATOM 654 O O . THR A 1 87 ? -8.083 7.492 17.235 1.00 90.12 87 THR A O 1
ATOM 657 N N . VAL A 1 88 ? -8.865 6.334 18.996 1.00 89.81 88 VAL A N 1
ATOM 658 C CA . VAL A 1 88 ? -7.762 6.702 19.905 1.00 89.81 88 VAL A CA 1
ATOM 659 C C . VAL A 1 88 ? -6.423 6.209 19.362 1.00 89.81 88 VAL A C 1
ATOM 661 O O . VAL A 1 88 ? -5.455 6.964 19.345 1.00 89.81 88 VAL A O 1
ATOM 664 N N . PHE A 1 89 ? -6.369 4.974 18.868 1.00 85.25 89 PHE A N 1
ATOM 665 C CA . PHE A 1 89 ? -5.172 4.397 18.267 1.00 85.25 89 PHE A CA 1
ATOM 666 C C . PHE A 1 89 ? -4.724 5.174 17.024 1.00 85.25 89 PHE A C 1
ATOM 668 O O . PHE A 1 89 ? -3.565 5.571 16.940 1.00 85.25 89 PHE A O 1
ATOM 675 N N . LEU A 1 90 ? -5.632 5.475 16.089 1.00 83.69 90 LEU A N 1
ATOM 676 C CA . LEU A 1 90 ? -5.326 6.295 14.910 1.00 83.69 90 LEU A CA 1
ATOM 677 C C . LEU A 1 90 ? -4.836 7.700 15.289 1.00 83.69 90 LEU A C 1
ATOM 679 O O . LEU A 1 90 ? -3.875 8.193 14.699 1.00 83.69 90 LEU A O 1
ATOM 683 N N . LEU A 1 91 ? -5.446 8.326 16.299 1.00 84.06 91 LEU A N 1
ATOM 684 C CA . LEU A 1 91 ? -5.025 9.634 16.800 1.00 84.06 91 LEU A CA 1
ATOM 685 C C . LEU A 1 91 ? -3.627 9.571 17.425 1.00 84.06 91 LEU A C 1
ATOM 687 O O . LEU A 1 91 ? -2.762 10.386 17.102 1.00 84.06 91 LEU A O 1
ATOM 691 N N . GLN A 1 92 ? -3.381 8.569 18.271 1.00 80.44 92 GLN A N 1
ATOM 692 C CA . GLN A 1 92 ? -2.063 8.303 18.834 1.00 80.44 92 GLN A CA 1
ATOM 693 C C . GLN A 1 92 ? -1.025 8.113 17.717 1.00 80.44 92 GLN A C 1
ATOM 695 O O . GLN A 1 92 ? 0.060 8.689 17.790 1.00 80.44 92 GLN A O 1
ATOM 700 N N . HIS A 1 93 ? -1.355 7.362 16.663 1.00 73.44 93 HIS A N 1
ATOM 701 C CA . HIS A 1 93 ? -0.472 7.148 15.515 1.00 73.44 93 HIS A CA 1
ATOM 702 C C . HIS A 1 93 ? -0.153 8.416 14.744 1.00 73.44 93 HIS A C 1
ATOM 704 O O . HIS A 1 93 ? 1.009 8.629 14.391 1.00 73.44 93 HIS A O 1
ATOM 710 N N . ALA A 1 94 ? -1.162 9.245 14.483 1.00 76.00 94 ALA A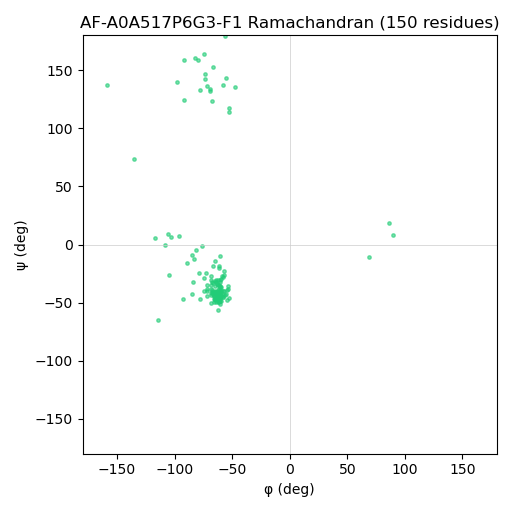 N 1
ATOM 711 C CA . ALA A 1 94 ? -0.982 10.503 13.776 1.00 76.00 94 ALA A CA 1
ATOM 712 C C . ALA A 1 94 ? -0.020 11.437 14.531 1.00 76.00 94 ALA A C 1
ATOM 714 O O . ALA A 1 94 ? 0.788 12.118 13.903 1.00 76.00 94 ALA A O 1
ATOM 715 N N . VAL A 1 95 ? -0.068 11.425 15.869 1.00 78.25 95 VAL A N 1
ATOM 716 C CA . VAL A 1 95 ? 0.750 12.296 16.729 1.00 78.25 95 VAL A CA 1
ATOM 717 C C . VAL A 1 95 ? 2.143 11.719 17.012 1.00 78.25 95 VAL A C 1
ATOM 719 O O . VAL A 1 95 ? 3.126 12.453 16.974 1.00 78.25 95 VAL A O 1
ATOM 722 N N . GLN A 1 96 ? 2.259 10.420 17.300 1.00 69.25 96 GLN A N 1
ATOM 723 C CA . GLN A 1 96 ? 3.517 9.806 17.752 1.00 69.25 96 GLN A CA 1
ATOM 724 C C . GLN A 1 96 ? 4.404 9.300 16.607 1.00 69.25 96 GLN A C 1
ATOM 726 O O . GLN A 1 96 ? 5.572 8.992 16.832 1.00 69.25 96 GLN A O 1
ATOM 731 N N . GLY A 1 97 ? 3.877 9.151 15.387 1.00 64.56 97 GLY A N 1
ATOM 732 C CA . GLY A 1 97 ? 4.643 8.711 14.211 1.00 64.56 97 GLY A CA 1
ATOM 733 C C . GLY A 1 97 ? 5.122 7.247 14.231 1.00 64.56 97 GLY A C 1
ATOM 734 O O . GLY A 1 97 ? 5.556 6.732 13.198 1.00 64.56 97 GLY A O 1
ATOM 735 N N . TRP A 1 98 ? 5.008 6.551 15.365 1.00 60.78 98 TRP A N 1
ATOM 736 C CA . TRP A 1 98 ? 5.326 5.133 15.546 1.00 60.78 98 TRP A CA 1
ATOM 737 C C . TRP A 1 98 ? 4.205 4.234 14.996 1.00 60.78 98 TRP A C 1
ATOM 739 O O . TRP A 1 98 ? 3.028 4.492 15.249 1.00 60.78 98 TRP A O 1
ATOM 749 N N . ARG A 1 99 ? 4.540 3.186 14.217 1.00 67.56 99 ARG A N 1
ATOM 750 C CA . ARG A 1 99 ? 3.551 2.396 13.444 1.00 67.56 99 ARG A CA 1
ATOM 751 C C . ARG A 1 99 ? 3.732 0.861 13.523 1.00 67.56 99 ARG A C 1
ATOM 753 O O . ARG A 1 99 ? 4.121 0.253 12.526 1.00 67.56 99 ARG A O 1
ATOM 760 N N . PRO A 1 100 ? 3.397 0.202 14.653 1.00 67.38 100 PRO A N 1
ATOM 761 C CA . PRO A 1 100 ? 3.380 -1.264 14.768 1.00 67.38 100 PRO A CA 1
ATOM 762 C C . PRO A 1 100 ? 2.528 -2.003 13.711 1.00 67.38 100 PRO A C 1
ATOM 764 O O . PRO A 1 100 ? 2.992 -3.018 13.199 1.00 67.38 100 PRO A O 1
ATOM 767 N N . PRO A 1 101 ? 1.333 -1.526 13.297 1.00 72.19 101 PRO A N 1
ATOM 768 C CA . PRO A 1 101 ? 0.570 -2.198 12.238 1.00 72.19 101 PRO A CA 1
ATOM 769 C C . PRO A 1 101 ? 1.291 -2.165 10.893 1.00 72.19 101 PRO A C 1
ATOM 771 O O . PRO A 1 101 ? 1.347 -3.164 10.182 1.00 72.19 101 PRO A O 1
ATOM 774 N N . VAL A 1 102 ? 1.901 -1.024 10.563 1.00 80.25 102 VAL A N 1
ATOM 775 C CA . VAL A 1 102 ? 2.642 -0.863 9.313 1.00 80.25 102 VAL A CA 1
ATOM 776 C C . VAL A 1 102 ? 3.854 -1.780 9.297 1.00 80.25 102 VAL A C 1
ATOM 778 O O . VAL A 1 102 ? 4.081 -2.424 8.285 1.00 80.25 102 VAL A O 1
ATOM 781 N N . THR A 1 103 ? 4.601 -1.939 10.395 1.00 80.12 103 THR A N 1
ATOM 782 C CA . THR A 1 103 ? 5.743 -2.873 10.398 1.00 80.12 103 THR A CA 1
ATOM 783 C C . THR A 1 103 ? 5.313 -4.319 10.141 1.00 80.12 103 THR A C 1
ATOM 785 O O . THR A 1 103 ? 6.025 -5.043 9.444 1.00 80.12 103 THR A O 1
ATOM 788 N N . VAL A 1 104 ? 4.139 -4.734 10.627 1.00 84.56 104 VAL A N 1
ATOM 789 C CA . VAL A 1 104 ? 3.562 -6.053 10.323 1.00 84.56 104 VAL A CA 1
ATOM 790 C C . VAL A 1 104 ? 3.153 -6.151 8.853 1.00 84.56 104 VAL A C 1
ATOM 792 O O . VAL A 1 104 ? 3.591 -7.076 8.174 1.00 84.56 104 VAL A O 1
ATOM 795 N N . LEU A 1 105 ? 2.400 -5.181 8.325 1.00 88.25 105 LEU A N 1
ATOM 796 C CA . LEU A 1 105 ? 2.002 -5.155 6.908 1.00 88.25 105 LEU A CA 1
ATOM 797 C C . LEU A 1 105 ? 3.221 -5.173 5.971 1.00 88.25 105 LEU A C 1
ATOM 799 O O . LEU A 1 105 ? 3.251 -5.906 4.986 1.00 88.25 105 LEU A O 1
ATOM 803 N N . ARG A 1 106 ? 4.281 -4.443 6.325 1.00 91.44 106 ARG A N 1
ATOM 804 C CA . ARG A 1 106 ? 5.554 -4.422 5.591 1.00 91.44 106 ARG A CA 1
ATOM 805 C C . ARG A 1 106 ? 6.252 -5.779 5.618 1.00 91.44 106 ARG A C 1
ATOM 807 O O . ARG A 1 106 ? 6.776 -6.223 4.599 1.00 91.44 106 ARG A O 1
ATOM 814 N N . ARG A 1 107 ? 6.231 -6.486 6.755 1.00 87.50 107 ARG A N 1
ATOM 815 C CA . ARG A 1 107 ? 6.748 -7.866 6.850 1.00 87.50 107 ARG A CA 1
ATOM 816 C C . ARG A 1 107 ? 5.947 -8.849 5.997 1.00 87.50 107 ARG A C 1
ATOM 818 O O . ARG A 1 107 ? 6.551 -9.778 5.463 1.00 87.50 107 ARG A O 1
ATOM 825 N N . LEU A 1 108 ? 4.649 -8.608 5.821 1.00 88.00 108 LEU A N 1
ATOM 826 C CA . LEU A 1 108 ? 3.781 -9.350 4.900 1.00 88.00 108 LEU A CA 1
ATOM 827 C C . LEU A 1 108 ? 3.980 -8.960 3.422 1.00 88.00 108 LEU A C 1
ATOM 829 O O . LEU A 1 108 ? 3.354 -9.557 2.556 1.00 88.00 108 LEU A O 1
ATOM 833 N N . GLY A 1 109 ? 4.861 -7.999 3.124 1.00 89.62 109 GLY A N 1
ATOM 834 C CA . GLY A 1 109 ? 5.198 -7.595 1.757 1.00 89.62 109 GLY A CA 1
ATOM 835 C C . GLY A 1 109 ? 4.325 -6.476 1.186 1.00 89.62 109 GLY A C 1
ATOM 836 O O . GLY A 1 109 ? 4.466 -6.158 0.010 1.00 89.62 109 GLY A O 1
ATOM 837 N N . VAL A 1 110 ? 3.458 -5.847 1.989 1.00 92.00 110 VAL A N 1
ATOM 838 C CA . VAL A 1 110 ? 2.630 -4.723 1.525 1.00 92.00 110 VAL A CA 1
ATOM 839 C C . VAL A 1 110 ? 3.517 -3.513 1.233 1.00 92.00 110 VAL A C 1
ATOM 841 O O . VAL A 1 110 ? 4.280 -3.045 2.087 1.00 92.00 110 VAL A O 1
ATOM 844 N N . ARG A 1 111 ? 3.424 -3.009 0.005 1.00 93.56 111 ARG A N 1
ATOM 845 C CA . ARG A 1 111 ? 4.312 -1.975 -0.530 1.00 93.56 111 ARG A CA 1
ATOM 846 C C . ARG A 1 111 ? 3.756 -0.576 -0.297 1.00 93.56 111 ARG A C 1
ATOM 848 O O . ARG A 1 111 ? 2.570 -0.393 -0.038 1.00 93.56 111 ARG A O 1
ATOM 855 N N . THR A 1 112 ? 4.627 0.425 -0.338 1.00 92.62 112 THR A N 1
ATOM 856 C CA . THR A 1 112 ? 4.192 1.829 -0.371 1.00 92.62 112 THR A CA 1
ATOM 857 C C . THR A 1 112 ? 3.829 2.232 -1.795 1.00 92.62 112 THR A C 1
ATOM 859 O O . THR A 1 112 ? 4.301 1.625 -2.759 1.00 92.62 112 THR A O 1
ATOM 862 N N . VAL A 1 113 ? 3.057 3.313 -1.932 1.00 91.56 113 VAL A N 1
ATOM 863 C CA . VAL A 1 113 ? 2.728 3.904 -3.239 1.00 91.56 113 VAL A CA 1
ATOM 864 C C . VAL A 1 113 ? 3.995 4.174 -4.057 1.00 91.56 113 VAL A C 1
ATOM 866 O O . VAL A 1 113 ? 4.082 3.747 -5.201 1.00 91.56 113 VAL A O 1
ATOM 869 N N . ALA A 1 114 ? 5.033 4.763 -3.453 1.00 91.19 114 ALA A N 1
ATOM 870 C CA . ALA A 1 114 ? 6.284 5.061 -4.155 1.00 91.19 114 ALA A CA 1
ATOM 871 C C . ALA A 1 114 ? 7.046 3.816 -4.646 1.00 91.19 114 ALA A C 1
ATOM 873 O O . ALA A 1 114 ? 7.747 3.877 -5.656 1.00 91.19 114 ALA A O 1
ATOM 874 N N . GLU A 1 115 ? 6.945 2.684 -3.948 1.00 93.50 115 GLU A N 1
ATOM 875 C CA . GLU A 1 115 ? 7.558 1.426 -4.390 1.00 93.50 115 GLU A CA 1
ATOM 876 C C . GLU A 1 115 ? 6.786 0.799 -5.555 1.00 93.50 115 GLU A C 1
ATOM 878 O O . GLU A 1 115 ? 7.405 0.308 -6.501 1.00 93.50 115 GLU A O 1
ATOM 883 N N . ILE A 1 116 ? 5.452 0.851 -5.503 1.00 95.19 116 ILE A N 1
ATOM 884 C CA . ILE A 1 116 ? 4.568 0.432 -6.600 1.00 95.19 116 ILE A CA 1
ATOM 885 C C . ILE A 1 116 ? 4.827 1.310 -7.830 1.00 95.19 116 ILE A C 1
ATOM 887 O O . ILE A 1 116 ? 5.048 0.796 -8.927 1.00 95.19 116 ILE A O 1
ATOM 891 N N . ASP A 1 117 ? 4.898 2.628 -7.641 1.00 94.56 117 ASP A N 1
ATOM 892 C CA . ASP A 1 117 ? 5.197 3.600 -8.692 1.00 94.56 117 ASP A CA 1
ATOM 893 C C . ASP A 1 117 ? 6.572 3.385 -9.314 1.00 94.56 117 ASP A C 1
ATOM 895 O O . ASP A 1 117 ? 6.720 3.461 -10.532 1.00 94.56 117 ASP A O 1
ATOM 899 N N . ARG A 1 118 ? 7.590 3.069 -8.509 1.00 94.38 118 ARG A N 1
ATOM 900 C CA . ARG A 1 118 ? 8.931 2.780 -9.029 1.00 94.38 118 ARG A CA 1
ATOM 901 C C . ARG A 1 118 ? 8.915 1.590 -9.990 1.00 94.38 118 ARG A C 1
ATOM 903 O O . ARG A 1 118 ? 9.529 1.670 -11.053 1.00 94.38 118 ARG A O 1
ATOM 910 N N . GLU A 1 119 ? 8.197 0.518 -9.651 1.00 96.19 119 GLU A N 1
ATOM 911 C CA . GLU A 1 119 ? 8.008 -0.625 -10.555 1.00 96.19 119 GLU A CA 1
ATOM 912 C C . GLU A 1 119 ? 7.211 -0.208 -11.803 1.00 96.19 119 GLU A C 1
ATOM 914 O O . GLU A 1 119 ? 7.647 -0.464 -12.927 1.00 96.19 119 GLU A O 1
ATOM 919 N N . ARG A 1 120 ? 6.100 0.519 -11.624 1.00 96.12 120 ARG A N 1
ATOM 920 C CA . ARG A 1 120 ? 5.250 1.033 -12.713 1.00 96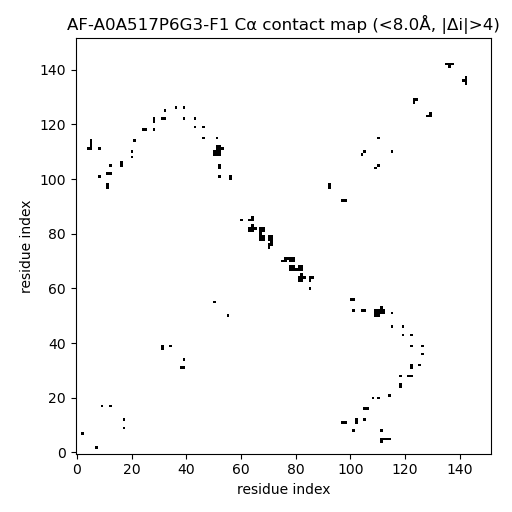.12 120 ARG A CA 1
ATOM 921 C C . ARG A 1 120 ? 6.052 1.861 -13.719 1.00 96.12 120 ARG A C 1
ATOM 923 O O . ARG A 1 120 ? 5.936 1.650 -14.927 1.00 96.12 120 ARG A O 1
ATOM 930 N N . TYR A 1 121 ? 6.876 2.793 -13.249 1.00 94.50 121 TYR A N 1
ATOM 931 C CA . TYR A 1 121 ? 7.687 3.650 -14.113 1.00 94.50 121 TYR A CA 1
ATOM 932 C C . TYR A 1 121 ? 8.785 2.874 -14.837 1.00 94.50 121 TYR A C 1
ATOM 934 O O . TYR A 1 121 ? 9.002 3.113 -16.026 1.00 94.50 121 TYR A O 1
ATOM 942 N N . ALA A 1 122 ? 9.422 1.907 -14.173 1.00 93.44 122 ALA A N 1
ATOM 943 C CA . ALA A 1 122 ? 10.397 1.036 -14.822 1.00 93.44 122 ALA A CA 1
ATOM 944 C C . ALA A 1 122 ? 9.759 0.226 -15.965 1.00 93.44 122 ALA A C 1
ATOM 946 O O . ALA A 1 122 ? 10.305 0.158 -17.066 1.00 93.44 122 ALA A O 1
ATOM 947 N N . LEU A 1 123 ? 8.558 -0.316 -15.751 1.00 93.44 123 LEU A N 1
ATOM 948 C CA . LEU A 1 123 ? 7.818 -1.052 -16.777 1.00 93.44 123 LEU A CA 1
ATOM 949 C C . LEU A 1 123 ? 7.352 -0.157 -17.934 1.00 93.44 123 LEU A C 1
ATOM 951 O O . LEU A 1 123 ? 7.492 -0.532 -19.099 1.00 93.44 123 LEU A O 1
ATOM 955 N N . LYS A 1 124 ? 6.871 1.060 -17.647 1.00 91.50 124 LYS A N 1
ATOM 956 C CA . LYS A 1 124 ? 6.541 2.056 -18.685 1.00 91.50 124 LYS A C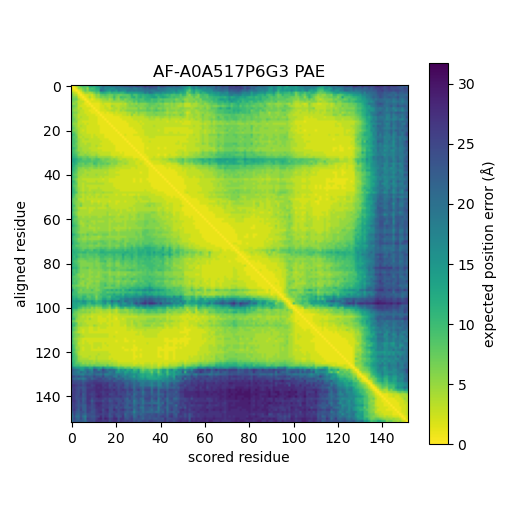A 1
ATOM 957 C C . LYS A 1 124 ? 7.765 2.427 -19.531 1.00 91.50 124 LYS A C 1
ATOM 959 O O . LYS A 1 124 ? 7.635 2.606 -20.745 1.00 91.50 124 LYS A O 1
ATOM 964 N N . ALA A 1 125 ? 8.952 2.483 -18.922 1.00 90.06 125 ALA A N 1
ATOM 965 C CA . ALA A 1 125 ? 10.203 2.690 -19.646 1.00 90.06 125 ALA A CA 1
ATOM 966 C C . ALA A 1 125 ? 10.535 1.520 -20.578 1.00 90.06 125 ALA A C 1
ATOM 968 O O . ALA A 1 125 ? 10.814 1.753 -21.754 1.00 90.06 125 ALA A O 1
ATOM 969 N N . LEU A 1 126 ? 10.420 0.279 -20.094 1.00 88.06 126 LEU A N 1
ATOM 970 C CA . LEU A 1 126 ? 10.648 -0.934 -20.890 1.00 88.06 126 LEU A CA 1
ATOM 971 C C . LEU A 1 126 ? 9.669 -1.067 -22.066 1.00 88.06 126 LEU A C 1
ATOM 973 O O . LEU A 1 126 ? 10.081 -1.398 -23.177 1.00 88.06 126 LEU A O 1
ATOM 977 N N . ARG A 1 127 ? 8.392 -0.714 -21.865 1.00 85.69 127 ARG A N 1
ATOM 978 C CA . ARG A 1 127 ? 7.380 -0.650 -22.938 1.00 85.69 127 ARG A CA 1
ATOM 979 C C . ARG A 1 127 ? 7.742 0.367 -24.031 1.00 85.69 127 ARG A C 1
ATOM 981 O O . ARG A 1 127 ? 7.223 0.303 -25.143 1.00 85.69 127 ARG A O 1
ATOM 988 N N . GLY A 1 128 ? 8.649 1.302 -23.741 1.00 78.00 128 GLY A N 1
ATOM 989 C CA . GLY A 1 128 ? 9.067 2.356 -24.659 1.00 78.00 128 GLY A CA 1
ATOM 990 C C . GLY A 1 128 ? 8.171 3.591 -24.628 1.00 78.00 128 GLY A C 1
ATOM 991 O O . GLY A 1 128 ? 8.240 4.395 -25.554 1.00 78.00 128 GLY A O 1
ATOM 992 N N . HIS A 1 129 ? 7.369 3.780 -23.573 1.00 65.25 129 HIS A N 1
ATOM 993 C CA . HIS A 1 129 ? 6.492 4.950 -23.414 1.00 65.25 129 HIS A CA 1
ATOM 994 C C . HIS A 1 129 ? 7.279 6.275 -23.349 1.00 65.25 129 HIS A C 1
ATOM 996 O O . HIS A 1 129 ? 6.747 7.338 -23.645 1.00 65.25 129 HIS A O 1
ATOM 1002 N N . PHE A 1 130 ? 8.576 6.212 -23.030 1.00 59.72 130 PHE A N 1
ATOM 1003 C CA . PHE A 1 130 ? 9.476 7.367 -22.996 1.00 59.72 130 PHE A CA 1
ATOM 1004 C C . PHE A 1 130 ? 10.302 7.570 -24.275 1.00 59.72 130 PHE A C 1
ATOM 1006 O O . PHE A 1 130 ? 11.153 8.455 -24.300 1.00 59.72 130 PHE A O 1
ATOM 1013 N N . ARG A 1 131 ? 10.057 6.810 -25.357 1.00 60.16 131 ARG A N 1
ATOM 1014 C CA . ARG A 1 131 ? 10.796 6.958 -26.633 1.00 60.16 131 ARG A CA 1
ATOM 1015 C C . ARG A 1 131 ? 10.655 8.344 -27.291 1.00 60.16 131 ARG A C 1
ATOM 1017 O O . ARG A 1 131 ? 11.397 8.623 -28.225 1.00 60.16 131 ARG A O 1
ATOM 1024 N N . GLY A 1 132 ? 9.754 9.200 -26.802 1.00 57.00 132 GLY A N 1
ATOM 1025 C CA . GLY A 1 132 ? 9.570 10.585 -27.253 1.00 57.00 132 GLY A CA 1
ATOM 1026 C C . GLY A 1 132 ? 9.832 11.664 -26.194 1.00 57.00 132 GLY A C 1
ATOM 1027 O O . GLY A 1 132 ? 9.571 12.832 -26.471 1.00 57.00 132 GLY A O 1
ATOM 1028 N N . LEU A 1 133 ? 10.314 11.318 -24.992 1.00 61.41 133 LEU A N 1
ATOM 1029 C CA . LEU A 1 133 ? 10.717 12.346 -24.027 1.00 61.41 133 LEU A CA 1
ATOM 1030 C C . LEU A 1 133 ? 12.040 12.990 -24.470 1.00 61.41 133 LEU A C 1
ATOM 1032 O O . LEU A 1 133 ? 12.920 12.271 -24.958 1.00 61.41 133 LEU A O 1
ATOM 1036 N N . PRO A 1 134 ? 12.216 14.315 -24.281 1.00 58.78 134 PRO A N 1
ATOM 1037 C CA . PRO A 1 134 ? 13.506 14.959 -24.473 1.00 58.78 134 PRO A CA 1
ATOM 1038 C C . PRO A 1 134 ? 14.550 14.204 -23.652 1.00 58.78 134 PRO A C 1
ATOM 1040 O O . PRO A 1 134 ? 14.438 14.106 -22.429 1.00 58.78 134 PRO A O 1
ATOM 1043 N N . GLN A 1 135 ? 15.537 13.619 -24.330 1.00 59.72 135 GLN A N 1
ATOM 1044 C CA . GLN A 1 135 ? 16.666 12.987 -23.659 1.00 59.72 135 GLN A CA 1
ATOM 1045 C C . GLN A 1 135 ? 17.314 14.019 -22.735 1.00 59.72 135 GLN A C 1
ATOM 1047 O O . GLN A 1 135 ? 17.369 15.205 -23.079 1.00 59.72 135 GLN A O 1
ATOM 1052 N N . ALA A 1 136 ? 17.792 13.573 -21.569 1.00 63.81 136 ALA A N 1
ATOM 1053 C CA . ALA A 1 136 ? 18.500 14.447 -20.644 1.00 63.81 136 ALA A CA 1
ATOM 1054 C C . ALA A 1 136 ? 19.557 15.250 -21.421 1.00 63.81 136 ALA A C 1
ATOM 1056 O O . ALA A 1 136 ? 20.237 14.675 -22.279 1.00 63.81 136 ALA A O 1
ATOM 1057 N N . PRO A 1 137 ? 19.672 16.563 -21.172 1.00 58.88 137 PRO A N 1
ATOM 1058 C CA . PRO A 1 137 ? 20.498 17.427 -21.992 1.00 58.88 137 PRO A CA 1
ATOM 1059 C C . PRO A 1 137 ? 21.920 16.875 -22.111 1.00 58.88 137 PRO A C 1
ATOM 1061 O O . PRO A 1 137 ? 22.660 16.800 -21.136 1.00 58.88 137 PRO A O 1
ATOM 1064 N N . THR A 1 138 ? 22.324 16.468 -23.312 1.00 65.62 138 THR A N 1
ATOM 1065 C CA . THR A 1 138 ? 23.668 15.924 -23.567 1.00 65.62 138 THR A CA 1
ATOM 1066 C C . THR A 1 138 ? 24.734 17.023 -23.532 1.00 65.62 138 THR A C 1
ATOM 1068 O O . THR A 1 138 ? 25.896 16.776 -23.198 1.00 65.62 138 THR A O 1
ATOM 1071 N N . SER A 1 139 ? 24.322 18.269 -23.784 1.00 74.38 139 SER A N 1
ATOM 1072 C CA . SER A 1 139 ? 25.161 19.462 -23.683 1.00 74.38 139 SER A CA 1
ATOM 1073 C C . SER A 1 139 ? 25.529 19.788 -22.222 1.00 74.38 139 SER A C 1
ATOM 1075 O O . SER A 1 139 ? 24.647 19.815 -21.359 1.00 74.38 139 SER A O 1
ATOM 1077 N N . PRO A 1 140 ? 26.809 20.094 -21.923 1.00 72.25 140 PRO A N 1
ATOM 1078 C CA . PRO A 1 140 ? 27.244 20.560 -20.602 1.00 72.25 140 PRO A CA 1
ATOM 1079 C C . PRO A 1 140 ? 26.458 21.781 -20.103 1.00 72.25 140 PRO A C 1
ATOM 1081 O O . PRO A 1 140 ? 26.092 21.839 -18.931 1.00 72.25 140 PRO A O 1
ATOM 1084 N N . ALA A 1 141 ? 26.131 22.714 -21.003 1.00 73.00 141 ALA A N 1
ATOM 1085 C CA . ALA A 1 141 ? 25.383 23.926 -20.675 1.00 73.00 141 ALA A CA 1
ATOM 1086 C C . ALA A 1 141 ? 23.938 23.612 -20.265 1.00 73.00 141 ALA A C 1
ATOM 1088 O O . ALA A 1 141 ? 23.405 24.180 -19.315 1.00 73.00 141 ALA A O 1
ATOM 1089 N N . ALA A 1 142 ? 23.313 22.648 -20.940 1.00 66.12 142 ALA A N 1
ATOM 1090 C CA . ALA A 1 142 ? 21.943 22.274 -20.639 1.00 66.12 142 ALA A CA 1
ATOM 1091 C C . ALA A 1 142 ? 21.843 21.372 -19.385 1.00 66.12 142 ALA A C 1
ATOM 1093 O O . ALA A 1 142 ? 20.844 21.442 -18.672 1.00 66.12 142 ALA A O 1
ATOM 1094 N N . ARG A 1 143 ? 22.906 20.630 -19.021 1.00 71.31 143 ARG A N 1
ATOM 1095 C CA . ARG A 1 143 ? 23.025 19.989 -17.691 1.00 71.31 143 ARG A CA 1
ATOM 1096 C C . ARG A 1 143 ? 23.126 21.007 -16.559 1.00 71.31 143 ARG A C 1
ATOM 1098 O O . ARG A 1 143 ? 22.470 20.828 -15.539 1.00 71.31 143 ARG A O 1
ATOM 1105 N N . GLN A 1 144 ? 23.908 22.071 -16.741 1.00 76.00 144 GLN A N 1
ATOM 1106 C CA . GLN A 1 144 ? 24.023 23.147 -15.751 1.00 76.00 144 GLN A CA 1
ATOM 1107 C C . GLN A 1 144 ? 22.703 23.904 -15.572 1.00 76.00 144 GLN A C 1
ATOM 1109 O O . GLN A 1 144 ? 22.302 24.153 -14.440 1.00 76.00 144 GLN A O 1
ATOM 1114 N N . ALA A 1 145 ? 21.988 24.195 -16.663 1.00 70.50 145 ALA A N 1
ATOM 1115 C CA . ALA A 1 145 ? 20.674 24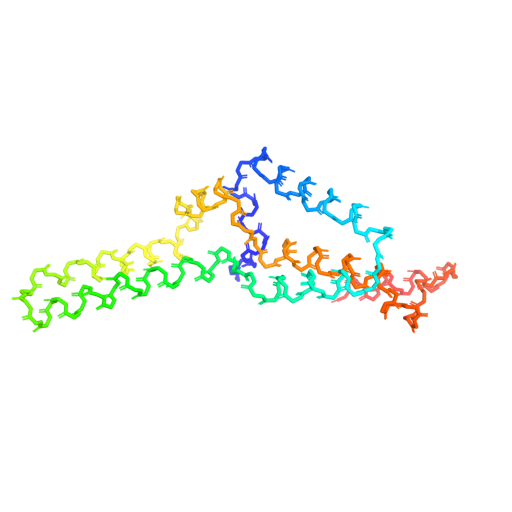.834 -16.599 1.00 70.50 145 ALA A CA 1
ATOM 1116 C C . ALA A 1 145 ? 19.633 23.963 -15.871 1.00 70.50 145 ALA A C 1
ATOM 1118 O O . ALA A 1 145 ? 18.893 24.462 -15.027 1.00 70.50 145 ALA A O 1
ATOM 1119 N N . PHE A 1 146 ? 19.614 22.652 -16.137 1.00 72.06 146 PHE A N 1
ATOM 1120 C CA . PHE A 1 146 ? 18.720 21.717 -15.446 1.00 72.06 146 PHE A CA 1
ATOM 1121 C C . PHE A 1 146 ? 19.069 21.580 -13.954 1.00 72.06 146 PHE A C 1
ATOM 1123 O O . PHE A 1 146 ? 18.181 21.575 -13.106 1.00 72.06 146 PHE A O 1
ATOM 1130 N N . ALA A 1 147 ? 20.362 21.533 -13.616 1.00 71.94 147 ALA A N 1
ATOM 1131 C CA . ALA A 1 147 ? 20.828 21.492 -12.230 1.00 71.94 147 ALA A CA 1
ATOM 1132 C C . ALA A 1 147 ? 20.531 22.790 -11.458 1.00 71.94 147 ALA A C 1
ATOM 1134 O O . ALA A 1 147 ? 20.267 22.727 -10.261 1.00 71.94 147 ALA A O 1
ATOM 1135 N N . ALA A 1 148 ? 20.561 23.948 -12.124 1.00 73.75 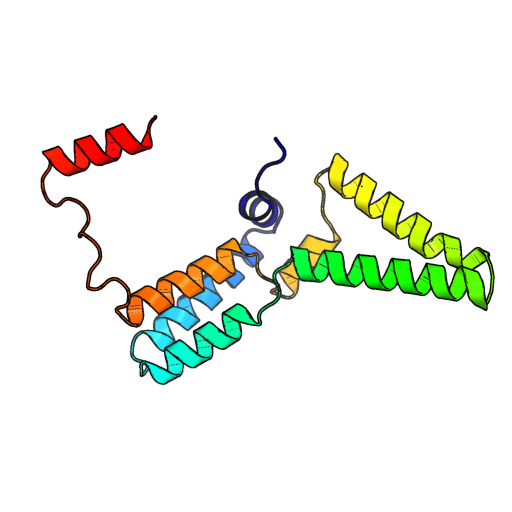148 ALA A N 1
ATOM 1136 C CA . ALA A 1 148 ? 20.185 25.231 -11.534 1.00 73.75 148 ALA A CA 1
ATOM 1137 C C . ALA A 1 148 ? 18.668 25.332 -11.305 1.00 73.75 148 ALA A C 1
ATOM 1139 O O . ALA A 1 148 ? 18.240 25.800 -10.255 1.00 73.75 148 ALA A O 1
ATOM 1140 N N . ALA A 1 149 ? 17.857 24.835 -12.244 1.00 67.25 149 ALA A N 1
ATOM 1141 C CA . ALA A 1 149 ? 16.399 24.811 -12.116 1.00 67.25 149 ALA A CA 1
ATOM 1142 C C . ALA A 1 149 ? 15.897 23.848 -11.024 1.00 67.25 149 ALA A C 1
ATOM 1144 O O . ALA A 1 149 ? 14.834 24.070 -10.463 1.00 67.25 149 ALA A O 1
ATOM 1145 N N . ALA A 1 150 ? 16.654 22.794 -10.705 1.00 61.34 150 ALA A N 1
ATOM 1146 C CA . ALA A 1 150 ? 16.308 21.833 -9.655 1.00 61.34 150 ALA A CA 1
ATOM 1147 C C . ALA A 1 150 ? 16.662 22.300 -8.224 1.00 61.34 150 ALA A C 1
ATOM 1149 O O . ALA A 1 150 ? 16.379 21.580 -7.269 1.00 61.34 150 ALA A O 1
ATOM 1150 N N . GLN A 1 151 ? 17.318 23.457 -8.075 1.00 60.12 151 GLN A N 1
ATOM 1151 C CA . GLN A 1 151 ? 17.763 24.017 -6.789 1.00 60.12 151 GLN A CA 1
ATOM 1152 C C . GLN A 1 151 ? 16.963 25.253 -6.334 1.00 60.12 151 GLN A C 1
ATOM 1154 O O . GLN A 1 151 ? 17.271 25.799 -5.275 1.00 60.12 151 GLN A O 1
ATOM 1159 N N . GLY A 1 152 ? 15.973 25.700 -7.117 1.00 43.94 152 GLY A N 1
ATOM 1160 C CA . GLY A 1 152 ? 15.021 26.759 -6.748 1.00 43.94 152 GLY A CA 1
ATOM 1161 C C . GLY A 1 152 ? 13.675 26.182 -6.341 1.00 43.94 152 GLY A C 1
ATOM 1162 O O . GLY A 1 152 ? 13.048 26.777 -5.440 1.00 43.94 152 GLY A O 1
#

Nearest PDB structures (foldseek):
  1ujw-assembly1_B  TM=2.935E-01  e=9.763E-01  Escherichia coli
  7o3x-assembly1_F-2  TM=2.656E-01  e=6.484E+00  Synechocystis sp. PCC 6803 substr. Kazusa
  7o3x-assembly1_F-4  TM=2.656E-01  e=6.484E+00  Synechocystis sp. PCC 6803 substr. Kazusa
  7o3x-assembly1_F-6  TM=2.656E-01  e=6.484E+00  Synechocystis sp. PCC 6803 substr. Kazusa

Radius of gyration: 21.24 Å; Cα contacts (8 Å, |Δi|>4): 95; chains: 1; bounding box: 55×38×52 Å

Foldseek 3Di:
DPDDCQVLLCVQADPVLVVVLLVVLVVVLVVCLPPDLVVLVVVLVVLVVADALVNVLVVVLVVQLVVLVVCCVPPHVVSNVRNVVSVVVVVCCVPVVDDPPSNVCSNVSHHHPVSSVVSSVSSCVSSVVCVPPPDQDPDPVSVVVVVVVVVD

Organism: NCBI:txid2527989

pLDDT: mean 84.73, std 12.53, range [43.94, 96.88]